Protein 3G21 (pdb70)

Sequence (77 aa):
AGPWADIMQQGGPPSSEESSFFVVDDFFANRRLIKAVEGSDLPPPSSARAPVIIDCFRQKSSQPDDIQQLIRTAPSTLTTPGEIIKYVLLDRQ

Nearest PDB structures (foldseek):
  3g26-assembly1_A-2  TM=9.987E-01  e=2.295E-12  Rous sarcoma virus - Prague C
  3g28-assembly1_A  TM=1.002E+00  e=2.935E-12  Rous sarcoma virus - Prague C
  2x8q-assembly1_A  TM=1.004E+00  e=7.378E-12  Rous sarcoma virus - Prague C
  3g0v-assembly1_A  TM=9.915E-01  e=5.426E-12  Rous sarcoma virus - Prague C
  3g1g-assembly1_A  TM=9.607E-01  e=1.172E-10  Rous sarcoma virus - Prague C

GO terms:
  GO:0020002 host cell plasma membrane (C, EXP)

Organism: Rous sarcoma virus subgroup C (strain Prague) (NCBI:txid11888)

Structure (mmCIF, N/CA/C/O backbone):
data_3G21
#
_entry.id   3G21
#
_cell.length_a   32.179
_cell.length_b   32.179
_cell.length_c   113.875
_cell.angle_alpha   90.00
_cell.angle_beta   90.00
_cell.angle_gamma   120.00
#
_symmetry.space_group_name_H-M   'P 32 2 1'
#
loop_
_entity.id
_entity.type
_entity.pdbx_description
1 polymer 'Gag polyprotein'
2 non-polymer 'NITRATE ION'
3 water water
#
loop_
_atom_site.group_PDB
_atom_site.id
_atom_site.type_symbol
_atom_site.label_atom_id
_atom_site.label_alt_id
_atom_site.label_comp_id
_atom_site.label_asym_id
_atom_site.label_entity_id
_atom_site.label_seq_id
_atom_site.pdbx_PDB_ins_code
_atom_site.Cartn_x
_atom_site.Cartn_y
_atom_site.Cartn_z
_atom_site.occupancy
_atom_site.B_iso_or_equiv
_atom_site.auth_seq_id
_atom_site.auth_comp_id
_atom_site.auth_asym_id
_atom_site.auth_atom_id
_atom_site.pdbx_PDB_model_num
ATOM 1 N N . ALA A 1 1 ? 11.227 14.398 14.549 0.50 21.38 150 ALA A N 1
ATOM 2 C CA . ALA A 1 1 ? 10.891 13.231 13.778 0.50 16.28 150 ALA A CA 1
ATOM 3 C C . ALA A 1 1 ? 9.781 12.458 14.478 0.50 14.47 150 ALA A C 1
ATOM 4 O O . ALA A 1 1 ? 9.515 12.790 15.659 0.50 18.40 150 ALA A O 1
ATOM 6 N N . GLY A 1 2 ? 9.138 11.509 13.795 0.50 14.03 151 GLY A N 1
ATOM 7 C CA . GLY A 1 2 ? 8.024 10.799 14.354 0.50 14.88 151 GLY A CA 1
ATOM 8 C C . GLY A 1 2 ? 8.399 9.784 15.414 0.50 13.54 151 GLY A C 1
ATOM 9 O O . GLY A 1 2 ? 9.571 9.393 15.512 0.50 12.01 151 GLY A O 1
ATOM 10 N N . PRO A 1 3 ? 7.440 9.353 16.241 1.00 15.73 152 PRO A N 1
ATOM 11 C CA . PRO A 1 3 ? 7.812 8.371 17.224 1.00 12.26 152 PRO A CA 1
ATOM 12 C C . PRO A 1 3 ? 7.953 7.017 16.583 1.00 10.13 152 PRO A C 1
ATOM 13 O O . PRO A 1 3 ? 6.975 6.312 16.346 1.00 11.41 152 PRO A O 1
ATOM 17 N N . TRP A 1 4 ? 9.229 6.634 16.306 1.00 8.89 153 TRP A N 1
ATOM 18 C CA . TRP A 1 4 ? 9.487 5.417 15.565 1.00 8.48 153 TRP A CA 1
ATOM 19 C C . TRP A 1 4 ? 8.891 4.178 16.175 1.00 7.80 153 TRP A C 1
ATOM 20 O O . TRP A 1 4 ? 8.499 3.276 15.472 1.00 9.10 153 TRP A O 1
ATOM 31 N N . ALA A 1 5 ? 8.848 4.122 17.536 1.00 7.73 154 ALA A N 1
ATOM 32 C CA . ALA A 1 5 ? 8.383 2.935 18.201 1.00 8.19 154 ALA A CA 1
ATOM 33 C C . ALA A 1 5 ? 6.856 2.806 18.145 1.00 8.30 154 ALA A C 1
ATOM 34 O O . ALA A 1 5 ? 6.344 1.715 18.531 1.00 9.03 154 ALA A O 1
ATOM 36 N N . ASP A 1 6 ? 6.174 3.821 17.669 1.00 9.04 155 ASP A N 1
ATOM 37 C CA . ASP A 1 6 ? 4.718 3.802 17.482 1.00 10.56 155 ASP A CA 1
ATOM 38 C C . ASP A 1 6 ? 4.289 3.476 16.078 1.00 10.27 155 ASP A C 1
ATOM 39 O O . ASP A 1 6 ? 3.124 3.313 15.799 1.00 16.48 155 ASP A O 1
ATOM 44 N N . ILE A 1 7 ? 5.209 3.332 15.144 1.00 8.82 156 ILE A N 1
ATOM 45 C CA . ILE A 1 7 ? 4.895 3.179 13.753 1.00 9.19 156 ILE A CA 1
ATOM 46 C C . ILE A 1 7 ? 4.569 1.724 13.388 1.00 9.03 156 ILE A C 1
ATOM 47 O O . ILE A 1 7 ? 5.326 0.796 13.704 1.00 9.10 156 ILE A O 1
ATOM 52 N N . MET A 1 8 ? 3.398 1.544 12.838 1.00 10.50 157 MET A N 1
ATOM 53 C CA . MET A 1 8 ? 2.899 0.221 12.441 1.00 10.38 157 MET A CA 1
ATOM 54 C C . MET A 1 8 ? 2.319 0.343 11.049 1.00 10.05 157 MET A C 1
ATOM 55 O O . MET A 1 8 ? 1.764 1.351 10.674 1.00 12.70 157 MET A O 1
ATOM 60 N N A GLN A 1 9 ? 2.368 -0.777 10.374 0.62 9.17 158 GLN A N 1
ATOM 61 N N B GLN A 1 9 ? 2.492 -0.701 10.198 0.38 9.54 158 GLN A N 1
ATOM 62 C CA A GLN A 1 9 ? 1.690 -0.690 9.079 0.62 7.51 158 GLN A CA 1
ATOM 63 C CA B GLN A 1 9 ? 2.127 -0.847 8.783 0.38 8.36 158 GLN A CA 1
ATOM 64 C C A GLN A 1 9 ? 0.176 -0.767 9.258 0.62 7.36 158 GLN A C 1
ATOM 65 C C B GLN A 1 9 ? 0.620 -0.838 8.669 0.38 7.82 158 GLN A C 1
ATOM 66 O O A GLN A 1 9 ? -0.305 -1.768 9.724 0.62 9.16 158 GLN A O 1
ATOM 67 O O B GLN A 1 9 ? 0.009 -1.645 9.377 0.38 9.31 158 GLN A O 1
ATOM 78 N N A GLY A 1 10 ? -0.467 0.321 8.809 0.62 7.87 159 GLY A N 1
ATOM 79 N N B GLY A 1 10 ? 0.064 0.080 7.841 0.38 9.23 159 GLY A N 1
ATOM 80 C CA A GLY A 1 10 ? -1.908 0.333 8.887 0.62 9.77 159 GLY A CA 1
ATOM 81 C CA B GLY A 1 10 ? -1.379 0.078 7.802 0.38 10.50 159 GLY A CA 1
ATOM 82 C C A GLY A 1 10 ? -2.566 -0.427 7.760 0.62 8.68 1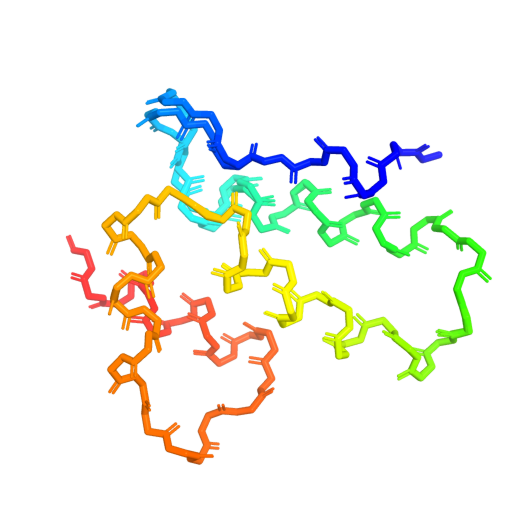59 GLY A C 1
ATOM 83 C C B GLY A 1 10 ? -2.030 -1.058 7.046 0.38 11.42 159 GLY A C 1
ATOM 8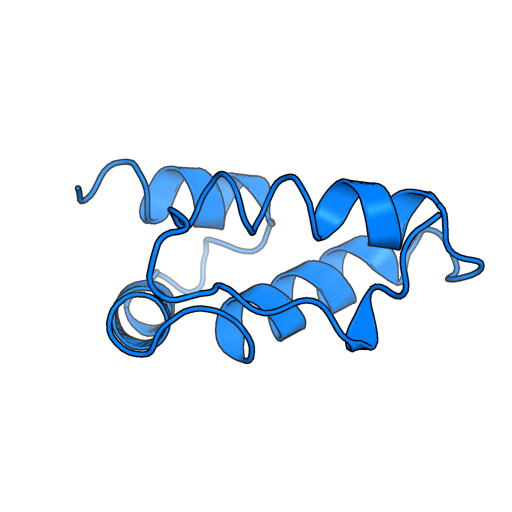4 O O A GLY A 1 10 ? -1.893 -0.811 6.782 0.62 8.47 159 GLY A O 1
ATOM 85 O O B GLY A 1 10 ? -1.351 -1.836 6.377 0.38 10.37 159 GLY A O 1
ATOM 86 N N A PRO A 1 11 ? -3.880 -0.686 7.874 0.62 11.79 160 PRO A N 1
ATOM 87 N N B PRO A 1 11 ? -3.358 -1.155 7.153 0.38 13.28 160 PRO A N 1
ATOM 88 C CA A PRO A 1 11 ? -4.505 -1.558 6.855 0.62 14.17 160 PRO A CA 1
ATOM 89 C CA B PRO A 1 11 ? -4.020 -2.318 6.584 0.38 13.79 160 PRO A CA 1
ATOM 90 C C A PRO A 1 11 ? -4.665 -0.915 5.512 0.62 14.17 160 PRO A C 1
ATOM 91 C C B PRO A 1 11 ? -3.903 -2.409 5.070 0.38 13.45 160 PRO A C 1
ATOM 92 O O A PRO A 1 11 ? -4.896 -1.607 4.523 0.62 19.59 160 PRO A O 1
ATOM 93 O O B PRO A 1 11 ? -3.831 -3.529 4.581 0.38 21.18 160 PRO A O 1
ATOM 100 N N A SER A 1 12 ? -4.482 0.406 5.378 0.62 11.95 161 SER A N 1
ATOM 101 N N B SER A 1 12 ? -3.860 -1.296 4.367 0.38 12.48 161 SER A N 1
ATOM 102 C CA A SER A 1 12 ? -4.469 1.014 4.031 0.62 12.08 161 SER A CA 1
ATOM 103 C CA B SER A 1 12 ? -3.749 -1.247 2.919 0.38 12.84 161 SER A CA 1
ATOM 104 C C A SER A 1 12 ? -3.071 1.464 3.598 0.62 10.83 161 SER A C 1
ATOM 105 C C B SER A 1 12 ? -2.397 -0.701 2.472 0.38 11.67 161 SER A C 1
ATOM 106 O O A SER A 1 12 ? -2.892 2.150 2.596 0.62 12.67 161 SER A O 1
ATOM 107 O O B SER A 1 12 ? -2.212 -0.587 1.256 0.38 12.65 161 SER A O 1
ATOM 112 N N A GLU A 1 13 ? -2.057 0.997 4.302 0.62 8.48 162 GLU A N 1
ATOM 113 N N B GLU A 1 13 ? -1.511 -0.415 3.412 0.38 9.81 162 GLU A N 1
ATOM 114 C CA A GLU A 1 13 ? -0.675 1.265 3.954 0.62 7.91 162 GLU A CA 1
ATOM 115 C CA B GLU A 1 13 ? -0.253 0.264 3.143 0.38 8.47 162 GLU A CA 1
ATOM 116 C C A GLU A 1 13 ? 0.029 0.077 3.357 0.62 7.49 162 GLU A C 1
ATOM 117 C C B GLU A 1 13 ? 0.740 -0.773 2.614 0.38 8.40 162 GLU A C 1
ATOM 118 O O A GLU A 1 13 ? -0.159 -1.043 3.807 0.62 7.82 162 GLU A O 1
ATOM 119 O O B GLU A 1 13 ? 0.772 -1.876 3.107 0.38 9.69 162 GLU A O 1
ATOM 130 N N A SER A 1 14 ? 0.834 0.317 2.307 0.62 7.25 163 SER A N 1
ATOM 131 N N B SER A 1 14 ? 1.534 -0.402 1.623 0.38 8.57 163 SER A N 1
ATOM 132 C CA A SER A 1 14 ? 1.670 -0.743 1.805 0.62 8.42 163 SER A CA 1
ATOM 133 C CA B SER A 1 14 ? 2.554 -1.302 1.118 0.38 8.75 163 SER A CA 1
ATOM 134 C C A SER A 1 14 ? 2.842 -0.955 2.747 0.62 6.81 163 SER A C 1
ATOM 135 C C B SER A 1 14 ? 3.675 -1.396 2.168 0.38 7.49 163 SER A C 1
ATOM 136 O O A SER A 1 14 ? 3.202 -0.140 3.591 0.62 6.86 163 SER A O 1
ATOM 137 O O B SER A 1 14 ? 3.900 -0.456 2.963 0.38 8.10 163 SER A O 1
ATOM 142 N N A PHE A 1 15 ? 3.521 -2.057 2.529 0.62 6.65 164 PHE A N 1
ATOM 143 N N B PHE A 1 15 ? 4.369 -2.513 2.110 0.38 7.94 164 PHE A N 1
ATOM 144 C CA A PHE A 1 15 ? 4.737 -2.311 3.294 0.62 6.46 164 PHE A CA 1
ATOM 145 C CA B PHE A 1 15 ? 5.504 -2.673 2.991 0.38 7.55 164 PHE A CA 1
ATOM 146 C C A PHE A 1 15 ? 5.752 -1.243 3.042 0.62 5.92 164 PHE A C 1
ATOM 147 C C B PHE A 1 15 ? 6.569 -1.622 2.728 0.38 7.40 164 PHE A C 1
ATOM 148 O O A PHE A 1 15 ? 6.401 -0.756 3.995 0.62 6.34 164 PHE A O 1
ATOM 149 O O B PHE A 1 15 ? 7.205 -1.045 3.614 0.38 8.14 164 PHE A O 1
ATOM 164 N N A VAL A 1 16 ? 5.958 -0.866 1.807 0.62 6.22 165 VAL A N 1
ATOM 165 N N B VAL A 1 16 ? 6.842 -1.334 1.451 0.38 7.56 165 VAL A N 1
ATOM 166 C CA A VAL A 1 16 ? 7.023 0.104 1.541 0.62 7.16 165 VAL A CA 1
ATOM 167 C CA B VAL A 1 16 ? 7.893 -0.362 1.158 0.38 8.25 165 VAL A CA 1
ATOM 168 C C A VAL A 1 16 ? 6.660 1.464 2.145 0.62 6.84 165 VAL A C 1
ATOM 169 C C B VAL A 1 16 ? 7.557 1.016 1.697 0.38 7.27 165 VAL A C 1
ATOM 170 O O A VAL A 1 16 ? 7.533 2.185 2.624 0.62 7.57 165 VAL A O 1
ATOM 171 O O B VAL A 1 16 ? 8.372 1.796 2.256 0.38 8.56 165 VAL A O 1
ATOM 178 N N A ASP A 1 17 ? 5.369 1.861 2.132 0.62 6.86 166 ASP A N 1
ATOM 179 N N B ASP A 1 17 ? 6.318 1.440 1.610 0.38 8.30 166 ASP A N 1
ATOM 180 C CA A ASP A 1 17 ? 5.088 3.112 2.764 0.62 8.42 166 ASP A CA 1
ATOM 181 C CA B ASP A 1 17 ? 5.888 2.716 2.129 0.38 8.79 166 ASP A CA 1
ATOM 182 C C A ASP A 1 17 ? 5.419 3.069 4.277 0.62 6.59 166 ASP A C 1
ATOM 183 C C B ASP A 1 17 ? 5.956 2.742 3.671 0.38 7.44 166 ASP A C 1
ATOM 184 O O A ASP A 1 17 ? 5.965 4.053 4.849 0.62 7.88 166 ASP A O 1
ATOM 185 O O B ASP A 1 17 ? 6.358 3.742 4.275 0.38 9.18 166 ASP A O 1
ATOM 194 N N A PHE A 1 18 ? 5.061 1.985 4.933 0.62 6.13 167 PHE A N 1
ATOM 195 N N B PHE A 1 18 ? 5.512 1.696 4.332 0.38 7.49 167 PHE A N 1
ATOM 196 C CA A PHE A 1 18 ? 5.503 1.760 6.339 0.62 6.62 167 PHE A CA 1
ATOM 197 C CA B PHE A 1 18 ? 5.585 1.584 5.795 0.38 7.99 167 PHE A CA 1
ATOM 198 C C A PHE A 1 18 ? 7.034 1.728 6.475 0.62 7.31 167 PHE A C 1
ATOM 199 C C B PHE A 1 18 ? 7.004 1.824 6.295 0.38 8.01 167 PHE A C 1
ATOM 200 O O A PHE A 1 18 ? 7.602 2.345 7.389 0.62 5.88 167 PHE A O 1
ATOM 201 O O B PHE A 1 18 ? 7.312 2.586 7.194 0.38 7.20 167 PHE A O 1
ATOM 216 N N . ALA A 1 19 ? 7.775 1.039 5.592 1.00 7.72 168 ALA A N 1
ATOM 217 C CA . ALA A 1 19 ? 9.244 0.991 5.739 1.00 7.46 168 ALA A CA 1
ATOM 218 C C . ALA A 1 19 ? 9.806 2.391 5.637 1.00 7.18 168 ALA A C 1
ATOM 219 O O . ALA A 1 19 ? 10.686 2.783 6.402 1.00 7.46 168 ALA A O 1
ATOM 221 N N . ASN A 1 20 ? 9.323 3.174 4.663 1.00 7.31 169 ASN A N 1
ATOM 222 C CA . ASN A 1 20 ? 9.849 4.521 4.474 1.00 7.37 169 ASN A CA 1
ATOM 223 C C . ASN A 1 20 ? 9.568 5.384 5.668 1.00 7.16 169 ASN A C 1
ATOM 224 O O . ASN A 1 20 ? 10.434 6.129 6.115 1.00 7.65 169 ASN A O 1
ATOM 229 N N . ARG A 1 21 ? 8.360 5.295 6.207 1.00 7.39 170 ARG A N 1
ATOM 230 C CA A ARG A 1 21 ? 7.919 6.0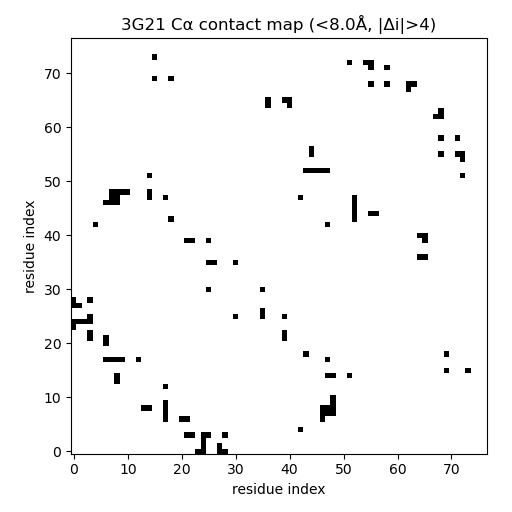53 7.379 0.62 7.89 170 ARG A CA 1
ATOM 231 C CA B ARG A 1 21 ? 8.098 6.210 7.332 0.38 7.94 170 ARG A CA 1
ATOM 232 C C . ARG A 1 21 ? 8.803 5.698 8.593 1.00 7.26 170 ARG A C 1
ATOM 233 O O . ARG A 1 21 ? 9.285 6.534 9.352 1.00 8.03 170 ARG A O 1
ATOM 248 N N . LEU A 1 22 ? 8.910 4.408 8.797 1.00 7.00 171 LEU A N 1
ATOM 249 C CA . LEU A 1 22 ? 9.702 3.864 9.901 1.00 6.81 171 LEU A CA 1
ATOM 250 C C . LEU A 1 22 ? 11.144 4.319 9.840 1.00 6.54 171 LEU A C 1
ATOM 251 O O . LEU A 1 22 ? 11.714 4.794 10.834 1.00 6.76 171 LEU A O 1
ATOM 256 N N . ILE A 1 23 ? 11.762 4.141 8.675 1.00 6.34 172 ILE A N 1
ATOM 257 C CA . ILE A 1 23 ? 13.171 4.449 8.531 1.00 6.53 172 ILE A CA 1
ATOM 258 C C . ILE A 1 23 ? 13.388 5.956 8.722 1.00 6.59 172 ILE A C 1
ATOM 259 O O . ILE A 1 23 ? 14.363 6.349 9.390 1.00 7.18 172 ILE A O 1
ATOM 264 N N . LYS A 1 24 ? 12.549 6.791 8.147 1.00 7.41 173 LYS A N 1
ATOM 265 C CA . LYS A 1 24 ? 12.700 8.245 8.362 1.00 7.85 173 LYS A CA 1
ATOM 266 C C . LYS A 1 24 ? 12.649 8.557 9.851 1.00 7.67 173 LYS A C 1
ATOM 267 O O . LYS A 1 24 ? 13.440 9.365 10.369 1.00 8.89 173 LYS A O 1
ATOM 273 N N . ALA A 1 25 ? 11.708 7.959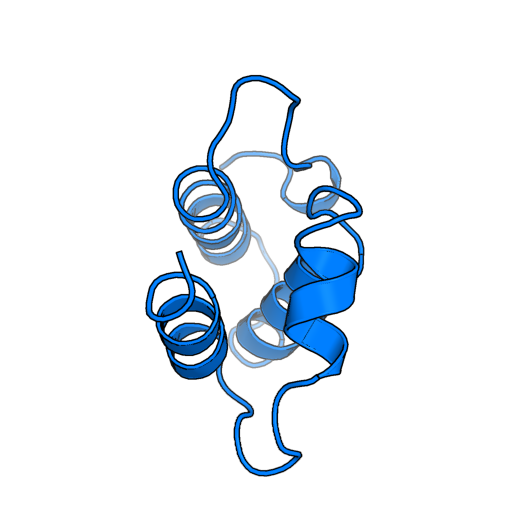 10.591 1.00 7.50 174 ALA A N 1
ATOM 274 C CA . ALA A 1 25 ? 11.590 8.224 12.016 1.00 7.52 174 ALA A CA 1
ATOM 275 C C . ALA A 1 25 ? 12.811 7.710 12.793 1.00 7.44 174 ALA A C 1
ATOM 276 O O . ALA A 1 25 ? 13.288 8.371 13.710 1.00 8.43 174 ALA A O 1
ATOM 278 N N . VAL A 1 26 ? 13.311 6.532 12.453 1.00 6.66 175 VAL A N 1
ATOM 279 C CA . VAL A 1 26 ? 14.512 6.012 13.106 1.00 6.76 175 VAL A CA 1
ATOM 280 C C . VAL A 1 26 ? 15.702 6.914 12.838 1.00 6.93 175 VAL A C 1
ATOM 281 O O . VAL A 1 26 ? 16.498 7.238 13.727 1.00 7.59 175 VAL A O 1
ATOM 285 N N . GLU A 1 27 ? 15.869 7.372 11.590 1.00 7.40 176 GLU A N 1
ATOM 286 C CA . GLU A 1 27 ? 16.993 8.236 11.262 1.00 7.97 176 GLU A CA 1
ATOM 287 C C . GLU A 1 27 ? 16.921 9.569 11.996 1.00 8.77 176 GLU A C 1
ATOM 288 O O . GLU A 1 27 ? 17.955 10.166 12.285 1.00 10.59 176 GLU A O 1
ATOM 294 N N . GLY A 1 28 ? 15.714 10.063 12.266 1.00 9.38 177 GLY A N 1
ATOM 295 C CA . GLY A 1 28 ? 15.581 11.292 13.016 1.00 11.16 177 GLY A CA 1
ATOM 296 C C . GLY A 1 28 ? 15.610 11.164 14.510 1.00 10.54 177 GLY A C 1
ATOM 297 O O . GLY A 1 28 ? 15.529 12.186 15.195 1.00 13.54 177 GLY A O 1
ATOM 298 N N . SER A 1 29 ? 15.745 9.966 15.027 1.00 9.33 178 SER A N 1
ATOM 299 C CA . SER A 1 29 ? 15.766 9.674 16.449 1.00 9.46 178 SER A CA 1
ATOM 300 C C . SER A 1 29 ? 17.151 9.948 17.060 1.00 9.67 178 SER A C 1
ATOM 301 O O . SER A 1 29 ? 18.095 10.190 16.351 1.00 10.30 178 SER A O 1
ATOM 304 N N . ASP A 1 30 ? 17.188 9.802 18.369 1.00 9.66 179 ASP A N 1
ATOM 305 C CA . ASP A 1 30 ? 18.449 9.878 19.110 1.00 10.52 179 ASP A CA 1
ATOM 306 C C . ASP A 1 30 ? 19.150 8.538 19.205 1.00 10.30 179 ASP A C 1
ATOM 307 O O . ASP A 1 30 ? 20.158 8.446 19.972 1.00 12.26 179 ASP A O 1
ATOM 312 N N . LEU A 1 31 ? 18.841 7.455 18.570 1.00 9.87 180 LEU A N 1
ATOM 313 C CA . LEU A 1 31 ? 19.471 6.201 18.618 1.00 9.89 180 LEU A CA 1
ATOM 314 C C A LEU A 1 31 ? 20.902 6.389 18.081 0.61 10.19 180 LEU A C 1
ATOM 315 C C B LEU A 1 31 ? 20.907 6.363 18.070 0.39 10.20 180 LEU A C 1
ATOM 316 O O A LEU A 1 31 ? 21.114 7.155 17.145 0.61 11.53 180 LEU A O 1
ATOM 317 O O B LEU A 1 31 ? 21.141 7.061 17.085 0.39 9.90 180 LEU A O 1
ATOM 322 N N A PRO A 1 32 ? 21.818 5.642 18.607 0.61 10.19 181 PRO A N 1
ATOM 323 N N B PRO A 1 32 ? 21.860 5.693 18.659 0.39 10.47 181 PRO A N 1
ATOM 324 C CA A PRO A 1 32 ? 23.159 5.611 18.012 0.61 11.36 181 PRO A CA 1
ATOM 325 C CA B PRO A 1 32 ? 23.224 5.650 18.101 0.39 11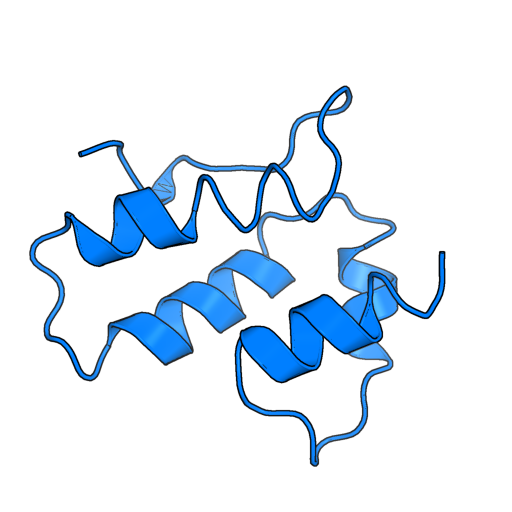.20 181 PRO A CA 1
ATOM 326 C C A PRO A 1 32 ? 23.090 5.079 16.588 0.61 9.16 181 PRO A C 1
ATOM 327 C C B PRO A 1 32 ? 23.218 5.050 16.698 0.39 10.31 181 PRO A C 1
ATOM 328 O O A PRO A 1 32 ? 22.205 4.294 16.240 0.61 8.18 181 PRO A O 1
ATOM 329 O O B PRO A 1 32 ? 22.428 4.117 16.486 0.39 8.49 181 PRO A O 1
ATOM 336 N N . PRO A 1 33 ? 24.016 5.564 15.774 1.00 10.08 182 PRO A N 1
ATOM 337 C CA . PRO A 1 33 ? 23.944 5.102 14.363 1.00 10.31 182 PRO A CA 1
ATOM 338 C C . PRO A 1 33 ? 23.962 3.596 14.237 1.00 9.50 182 PRO A C 1
ATOM 339 O O . PRO A 1 33 ? 23.229 3.043 13.406 1.00 10.21 182 PRO A O 1
ATOM 343 N N . SER A 1 34 ? 24.769 2.881 15.026 1.00 10.25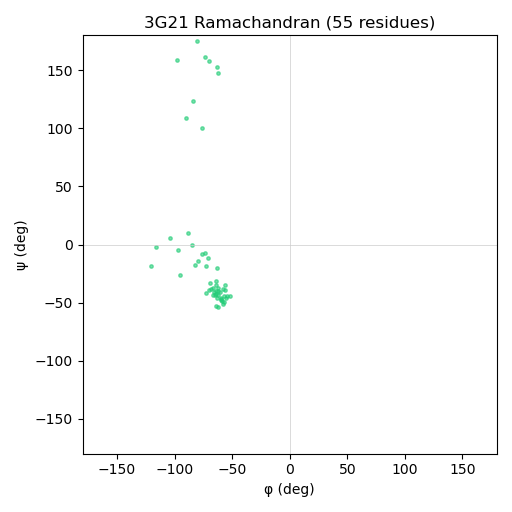 183 SER A N 1
ATOM 344 C CA A SER A 1 34 ? 24.848 1.433 14.928 0.66 11.03 183 SER A CA 1
ATOM 345 C CA B SER A 1 34 ? 24.816 1.433 14.836 0.34 11.21 183 SER A CA 1
ATOM 346 C C . SER A 1 34 ? 23.582 0.698 15.347 1.00 10.07 183 SER A C 1
ATOM 347 O O . SER A 1 34 ? 23.413 -0.473 14.979 1.00 12.21 183 SER A O 1
ATOM 352 N N . ALA A 1 35 ? 22.715 1.348 16.089 1.00 9.11 184 ALA A N 1
ATOM 353 C CA . ALA A 1 35 ? 21.462 0.739 16.521 1.00 8.88 184 ALA A CA 1
ATOM 354 C C . ALA A 1 35 ? 20.375 0.804 15.458 1.00 7.80 184 ALA A C 1
ATOM 355 O O . ALA A 1 35 ? 19.383 0.092 15.559 1.00 8.44 184 ALA A O 1
ATOM 357 N N . ARG A 1 36 ? 20.531 1.676 14.444 1.00 7.39 185 ARG A N 1
ATOM 358 C CA . ARG A 1 36 ? 19.423 1.922 13.539 1.00 7.10 185 ARG A CA 1
ATOM 359 C C . ARG A 1 36 ? 19.014 0.676 12.775 1.00 6.87 185 ARG A C 1
ATOM 360 O O . ARG A 1 36 ? 17.845 0.350 12.726 1.00 7.30 185 ARG A O 1
ATOM 368 N N . ALA A 1 37 ? 19.978 0.026 12.082 1.00 7.44 186 ALA A N 1
ATOM 369 C CA . ALA A 1 37 ? 19.630 -1.127 11.250 1.00 7.85 186 ALA A CA 1
ATOM 370 C C . ALA A 1 37 ? 18.993 -2.245 12.069 1.00 7.30 186 ALA A C 1
ATOM 371 O O . ALA A 1 37 ? 17.949 -2.759 11.643 1.00 7.59 186 ALA A O 1
ATOM 373 N N . PRO A 1 38 ? 19.543 -2.662 13.221 1.00 7.67 187 PRO A N 1
ATOM 374 C CA . PRO A 1 38 ? 18.881 -3.736 13.959 1.00 8.06 187 PRO A CA 1
ATOM 375 C C . PRO A 1 38 ? 17.492 -3.348 14.454 1.00 6.89 187 PRO A C 1
ATOM 376 O O . PRO A 1 38 ? 16.599 -4.193 14.490 1.00 7.80 187 PRO A O 1
ATOM 380 N N . VAL A 1 39 ? 17.302 -2.093 14.831 1.00 6.91 188 VAL A N 1
ATOM 381 C CA . VAL A 1 39 ? 15.965 -1.609 15.220 1.00 6.63 188 VAL A CA 1
ATOM 382 C C . VAL A 1 39 ? 15.011 -1.694 14.055 1.00 6.39 188 VAL A C 1
ATOM 383 O O . VAL A 1 39 ? 13.865 -2.157 14.196 1.00 6.51 188 VAL A O 1
ATOM 387 N N . ILE A 1 40 ? 15.456 -1.236 12.879 1.00 6.04 189 ILE A N 1
ATOM 388 C CA . ILE A 1 40 ? 14.604 -1.278 11.699 1.00 6.30 189 ILE A CA 1
ATOM 389 C C . ILE A 1 40 ? 14.198 -2.716 11.389 1.00 6.19 189 ILE A C 1
ATOM 390 O O . ILE A 1 40 ? 13.009 -2.989 11.125 1.00 6.62 189 ILE A O 1
ATOM 395 N N . ILE A 1 41 ? 15.167 -3.627 11.408 1.00 6.36 190 ILE A N 1
ATOM 396 C CA . ILE A 1 41 ? 14.837 -5.044 11.129 1.00 6.97 190 ILE A CA 1
ATOM 397 C C . ILE A 1 41 ? 13.835 -5.580 12.125 1.00 6.66 190 ILE A C 1
ATOM 398 O O . ILE A 1 41 ? 12.861 -6.251 11.764 1.00 7.13 190 ILE A O 1
ATOM 403 N N . ASP A 1 42 ? 14.067 -5.306 13.424 1.00 6.64 191 ASP A N 1
ATOM 404 C CA . ASP A 1 42 ? 13.092 -5.809 14.417 1.00 6.71 191 ASP A CA 1
ATOM 405 C C . ASP A 1 42 ? 11.697 -5.235 14.192 1.00 6.29 191 ASP A C 1
ATOM 406 O O . ASP A 1 42 ? 10.702 -5.920 14.303 1.00 6.93 191 ASP A O 1
ATOM 411 N N . CYS A 1 43 ? 11.633 -3.941 13.873 1.00 6.23 192 CYS A N 1
ATOM 412 C CA . CYS A 1 43 ? 10.335 -3.332 13.637 1.00 6.20 192 CYS A CA 1
ATOM 413 C C . CYS A 1 43 ? 9.691 -3.839 12.341 1.00 6.29 192 CYS A C 1
ATOM 414 O O . CYS A 1 43 ? 8.466 -3.977 12.277 1.00 6.52 192 CYS A O 1
ATOM 417 N N . PHE A 1 44 ? 10.484 -4.150 11.299 1.00 6.07 193 PHE A N 1
ATOM 418 C CA . PHE A 1 44 ? 9.908 -4.823 10.138 1.00 6.64 193 PHE A CA 1
ATOM 419 C C . PHE A 1 44 ? 9.202 -6.107 10.539 1.00 6.96 193 PHE A C 1
ATOM 420 O O . PHE A 1 44 ? 8.120 -6.431 10.066 1.00 8.55 193 PHE A O 1
ATOM 428 N N . ARG A 1 45 ? 9.870 -6.897 11.377 1.00 6.78 194 ARG A N 1
ATOM 429 C CA . ARG A 1 45 ? 9.336 -8.196 11.789 1.00 7.52 194 ARG A CA 1
ATOM 430 C C . ARG A 1 45 ? 8.100 -8.041 12.669 1.00 7.46 194 ARG A C 1
ATOM 431 O O . ARG A 1 45 ? 7.188 -8.864 12.595 1.00 10.75 194 ARG A O 1
ATOM 439 N N . GLN A 1 46 ? 8.099 -7.050 13.549 1.00 6.73 195 GLN A N 1
ATOM 440 C CA . GLN A 1 46 ? 7.101 -6.964 14.595 1.00 6.91 195 GLN A CA 1
ATOM 441 C C . GLN A 1 46 ? 5.897 -6.061 14.241 1.00 7.07 195 GLN A C 1
ATOM 442 O O . GLN A 1 46 ? 4.853 -6.201 14.842 1.00 9.30 195 GLN A O 1
ATOM 448 N N . LYS A 1 47 ? 6.121 -5.081 13.354 1.00 6.68 196 LYS A N 1
ATOM 449 C CA . LYS A 1 47 ? 5.175 -3.988 13.200 1.00 6.74 196 LYS A CA 1
ATOM 450 C C . LYS A 1 47 ? 4.523 -3.944 11.810 1.00 6.91 196 LYS A C 1
ATOM 451 O O . LYS A 1 47 ? 3.678 -3.089 11.550 1.00 8.26 196 LYS A O 1
ATOM 457 N N . SER A 1 48 ? 4.942 -4.869 10.926 1.00 7.62 197 SER A N 1
ATOM 458 C CA A SER A 1 48 ? 4.269 -4.976 9.622 0.72 7.83 197 SER A CA 1
ATOM 459 C CA B SER A 1 48 ? 4.341 -5.120 9.635 0.28 8.18 197 SER A CA 1
ATOM 460 C C . SER A 1 48 ? 2.971 -5.759 9.821 1.00 7.67 197 SER A C 1
ATOM 461 O O . SER A 1 48 ? 2.701 -6.362 10.859 1.00 9.77 197 SER A O 1
ATOM 466 N N . GLN A 1 49 ? 2.141 -5.725 8.792 1.00 8.01 198 GLN A N 1
ATOM 467 C CA . GLN A 1 49 ? 0.889 -6.460 8.776 1.00 9.18 198 GLN A CA 1
ATOM 468 C C . GLN A 1 49 ? 1.189 -7.966 8.853 1.00 9.14 198 GLN A C 1
ATOM 469 O O . GLN A 1 49 ? 2.239 -8.396 8.398 1.00 8.81 198 GLN A O 1
ATOM 475 N N . PRO A 1 50 ? 0.273 -8.771 9.389 1.00 11.77 199 PRO A N 1
ATOM 476 C CA . PRO A 1 50 ? 0.582 -10.207 9.582 1.00 13.29 199 PRO A CA 1
ATOM 477 C C . PRO A 1 50 ? 1.010 -10.947 8.323 1.00 11.59 199 PRO A C 1
ATOM 478 O O . PRO A 1 50 ? 1.933 -11.761 8.424 1.00 11.81 199 PRO A O 1
ATOM 482 N N . ASP A 1 51 ? 0.406 -10.670 7.172 1.00 11.65 200 ASP A N 1
ATOM 483 C CA A ASP A 1 51 ? 0.796 -11.407 5.993 0.40 10.79 200 ASP A CA 1
ATOM 484 C CA B ASP A 1 51 ? 0.791 -11.401 6.000 0.61 11.25 200 ASP A CA 1
ATOM 485 C C . ASP A 1 51 ? 2.257 -11.101 5.641 1.00 9.66 200 ASP A C 1
ATOM 486 O O . ASP A 1 51 ? 2.998 -11.971 5.180 1.00 10.77 200 ASP A O 1
ATOM 495 N N . ILE A 1 52 ? 2.679 -9.836 5.833 1.00 8.40 201 ILE A N 1
ATOM 496 C CA . ILE A 1 52 ? 4.043 -9.423 5.542 1.00 7.95 201 ILE A CA 1
ATOM 497 C C . ILE A 1 52 ? 4.988 -9.979 6.579 1.00 7.34 201 ILE A C 1
ATOM 498 O O . ILE A 1 52 ? 6.073 -10.440 6.228 1.00 7.77 201 ILE A O 1
ATOM 503 N N . GLN A 1 53 ? 4.615 -9.965 7.868 1.00 7.94 202 GLN A N 1
ATOM 504 C CA . GLN A 1 53 ? 5.434 -10.609 8.856 1.00 7.96 202 GLN A CA 1
ATOM 505 C C . GLN A 1 53 ? 5.766 -12.041 8.479 1.00 8.05 202 GLN A C 1
ATOM 506 O O . GLN A 1 53 ? 6.904 -12.534 8.598 1.00 8.24 202 GLN A O 1
ATOM 512 N N . GLN A 1 54 ? 4.714 -12.749 8.012 1.00 7.73 203 GLN A N 1
ATOM 513 C CA . GLN A 1 54 ? 4.874 -14.133 7.620 1.00 7.97 203 GLN A CA 1
ATOM 514 C C . GLN A 1 54 ? 5.759 -14.277 6.386 1.00 7.74 203 GLN A C 1
ATOM 515 O O . GLN A 1 54 ? 6.534 -15.228 6.287 1.00 9.13 203 GLN A O 1
ATOM 521 N N . LEU A 1 55 ? 5.650 -13.355 5.443 1.00 7.04 204 LEU A N 1
ATOM 522 C CA . LEU A 1 55 ? 6.549 -13.425 4.298 1.00 6.70 204 LEU A CA 1
ATOM 523 C C . LEU A 1 55 ? 7.994 -13.159 4.713 1.00 6.81 204 LEU A C 1
ATOM 524 O O . LEU A 1 55 ? 8.912 -13.839 4.261 1.00 7.33 204 LEU A O 1
ATOM 529 N N . ILE A 1 56 ? 8.228 -12.158 5.563 1.00 6.78 205 ILE A N 1
ATOM 530 C CA . ILE A 1 56 ? 9.582 -11.837 5.974 1.00 7.37 205 ILE A CA 1
ATOM 531 C C . ILE A 1 56 ? 10.262 -13.057 6.634 1.00 8.03 205 ILE A C 1
ATOM 532 O O . ILE A 1 56 ? 11.437 -13.290 6.424 1.00 9.44 205 ILE A O 1
ATOM 537 N N . ARG A 1 57 ? 9.489 -13.819 7.423 1.00 8.73 206 ARG A N 1
ATOM 538 C CA . ARG A 1 57 ? 10.193 -14.905 8.123 1.00 11.38 206 ARG A CA 1
ATOM 539 C C . ARG A 1 57 ? 10.574 -16.060 7.187 1.00 10.63 206 ARG A C 1
ATOM 540 O O . ARG A 1 57 ? 11.298 -16.917 7.608 1.00 12.64 206 ARG A O 1
ATOM 548 N N . THR A 1 58 ? 10.106 -16.037 5.920 1.00 9.35 207 THR A N 1
ATOM 549 C CA . THR A 1 58 ? 10.593 -17.026 4.918 1.00 9.77 207 THR A CA 1
ATOM 550 C C . THR A 1 58 ? 11.944 -16.655 4.338 1.00 9.32 207 THR A C 1
ATOM 551 O O . THR A 1 58 ? 12.510 -17.482 3.623 1.00 10.44 207 THR A O 1
ATOM 555 N N . ALA A 1 59 ? 12.418 -15.422 4.521 1.00 9.36 208 ALA A N 1
ATOM 556 C CA . ALA A 1 59 ? 13.616 -14.948 3.878 1.00 9.13 208 ALA A CA 1
ATOM 557 C C . ALA A 1 59 ? 14.856 -15.773 4.308 1.00 10.28 208 ALA A C 1
ATOM 558 O O . ALA A 1 59 ? 14.937 -16.231 5.435 1.00 12.11 208 ALA A O 1
ATOM 560 N N . PRO A 1 60 ? 15.814 -15.916 3.396 1.00 11.79 209 PRO A N 1
ATOM 561 C CA . PRO A 1 60 ? 17.006 -16.719 3.818 1.00 13.91 209 PRO A CA 1
ATOM 562 C C . PRO A 1 60 ? 17.810 -15.975 4.834 1.00 13.41 209 PRO A C 1
ATOM 563 O O . PRO A 1 60 ? 17.812 -14.756 4.946 1.00 13.48 209 PRO A O 1
ATOM 567 N N . SER A 1 61 ? 18.590 -16.746 5.581 1.00 16.74 210 SER A N 1
ATOM 568 C CA . SER A 1 61 ? 19.424 -16.224 6.667 1.00 16.82 210 SER A CA 1
ATOM 569 C C . SER A 1 61 ? 20.473 -15.268 6.138 1.00 16.70 210 SER A C 1
ATOM 570 O O . SER A 1 61 ? 21.034 -14.483 6.883 1.00 20.06 210 SER A O 1
ATOM 573 N N . THR A 1 62 ? 20.813 -15.299 4.855 1.00 16.24 211 THR A N 1
ATOM 574 C CA . THR A 1 62 ? 21.777 -14.437 4.209 1.00 19.51 211 THR A CA 1
ATOM 575 C C . THR A 1 62 ? 21.289 -12.9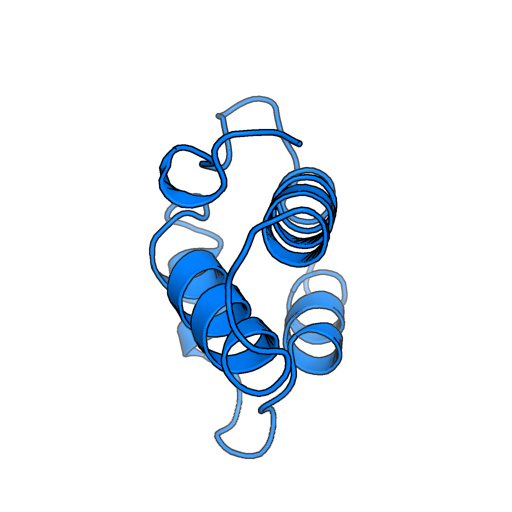98 4.007 1.00 16.48 211 THR A C 1
ATOM 576 O O . THR A 1 62 ? 22.089 -12.111 3.846 1.00 21.96 211 THR A O 1
ATOM 580 N N . LEU A 1 63 ? 19.977 -12.791 4.076 1.00 14.62 212 LEU A N 1
ATOM 581 C CA . LEU A 1 63 ? 19.427 -11.440 3.930 1.00 13.66 212 LEU A CA 1
ATOM 582 C C . LEU A 1 63 ? 19.351 -10.784 5.282 1.00 16.32 212 LEU A C 1
ATOM 583 O O . LEU A 1 63 ? 18.538 -11.092 6.180 1.00 28.36 212 LEU A O 1
ATOM 588 N N . THR A 1 64 ? 20.228 -9.790 5.499 1.00 16.12 213 THR A N 1
ATOM 589 C CA . THR A 1 64 ? 20.374 -9.217 6.824 1.00 18.73 213 THR A CA 1
ATOM 590 C C . THR A 1 64 ? 20.078 -7.701 6.854 1.00 16.59 213 THR A C 1
ATOM 591 O O . THR A 1 64 ? 19.835 -7.236 7.953 1.00 23.99 213 THR A O 1
ATOM 595 N N . THR A 1 65 ? 20.087 -6.985 5.768 1.00 11.16 214 THR A N 1
ATOM 596 C CA . THR A 1 65 ? 19.929 -5.554 5.827 1.00 9.84 214 THR A CA 1
ATOM 597 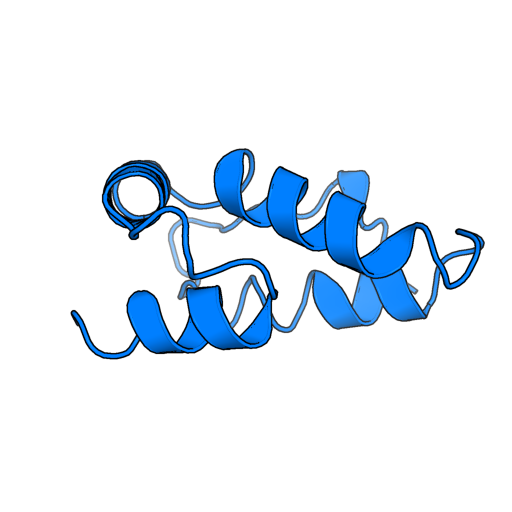C C . THR A 1 65 ? 18.488 -5.177 5.548 1.00 7.49 214 THR A C 1
ATOM 598 O O . THR A 1 65 ? 17.734 -5.892 4.890 1.00 7.03 214 THR A O 1
ATOM 602 N N . PRO A 1 66 ? 18.116 -3.961 5.994 1.00 6.84 215 PRO A N 1
ATOM 603 C CA . PRO A 1 66 ? 16.749 -3.471 5.658 1.00 5.99 215 PRO A CA 1
ATOM 604 C C . PRO A 1 66 ? 16.461 -3.492 4.179 1.00 5.41 215 PRO A C 1
ATOM 605 O O . PRO A 1 66 ? 15.396 -3.909 3.735 1.00 5.71 215 PRO A O 1
ATOM 609 N N . GLY A 1 67 ? 17.433 -3.023 3.358 1.00 5.64 216 GLY A N 1
ATOM 610 C CA . GLY A 1 67 ? 17.219 -2.994 1.925 1.00 5.78 216 GLY A CA 1
ATOM 611 C C . GLY A 1 67 ? 17.009 -4.391 1.317 1.00 5.97 216 GLY A C 1
ATOM 612 O O . GLY A 1 67 ? 16.207 -4.540 0.415 1.00 6.35 216 GLY A O 1
ATOM 613 N N . GLU A 1 68 ? 17.736 -5.381 1.820 1.00 5.90 217 GLU A N 1
ATOM 614 C CA . GLU A 1 68 ? 17.544 -6.725 1.341 1.00 6.48 217 GLU A CA 1
ATOM 615 C C . GLU A 1 68 ? 16.149 -7.232 1.661 1.00 5.91 217 GLU A C 1
ATOM 616 O O . GLU A 1 68 ? 15.511 -7.923 0.845 1.00 6.46 217 GLU A O 1
ATOM 622 N N . ILE A 1 69 ? 15.635 -6.918 2.863 1.00 5.87 218 ILE A N 1
ATOM 623 C CA . ILE A 1 69 ? 14.282 -7.345 3.222 1.00 5.74 218 ILE A CA 1
ATOM 624 C C . ILE A 1 69 ? 13.221 -6.587 2.424 1.00 5.49 218 ILE A C 1
ATOM 625 O O . ILE A 1 69 ? 12.218 -7.189 2.008 1.00 5.83 218 ILE A O 1
ATOM 630 N N . ILE A 1 70 ? 13.427 -5.290 2.190 1.00 5.61 219 ILE A N 1
ATOM 631 C CA . ILE A 1 70 ? 12.501 -4.529 1.351 1.00 5.33 219 ILE A CA 1
ATOM 632 C C . ILE A 1 70 ? 12.419 -5.146 -0.035 1.00 5.41 219 ILE A C 1
ATOM 633 O O . ILE A 1 70 ? 11.313 -5.370 -0.567 1.00 5.77 219 ILE A O 1
ATOM 638 N N . LYS A 1 71 ? 13.558 -5.424 -0.658 1.00 5.51 220 LYS A N 1
ATOM 639 C CA . LYS A 1 71 ? 13.536 -6.034 -1.975 1.00 5.78 220 LYS A CA 1
ATOM 640 C C . LYS A 1 71 ? 12.878 -7.417 -1.931 1.00 5.64 220 LYS A C 1
ATOM 641 O O . LYS A 1 71 ? 12.136 -7.800 -2.830 1.00 6.38 220 LYS A O 1
ATOM 647 N N . TYR A 1 72 ? 13.165 -8.185 -0.875 1.00 5.83 221 TYR A N 1
ATOM 648 C CA . TYR A 1 72 ? 12.589 -9.527 -0.764 1.00 6.06 221 TYR A CA 1
ATOM 649 C C . TYR A 1 72 ? 11.074 -9.454 -0.819 1.00 5.70 221 TYR A C 1
ATOM 650 O O . TYR A 1 72 ? 10.399 -10.202 -1.530 1.00 6.08 221 TYR A O 1
ATOM 659 N N . VAL A 1 73 ? 10.500 -8.558 0.009 1.00 5.89 222 VAL A N 1
ATOM 660 C CA . VAL A 1 73 ? 9.057 -8.400 0.087 1.00 5.71 222 VAL A CA 1
ATOM 661 C C . VAL A 1 73 ? 8.493 -7.897 -1.220 1.00 5.75 222 VAL A C 1
ATOM 662 O O . VAL A 1 73 ? 7.552 -8.454 -1.795 1.00 6.33 222 VAL A O 1
ATOM 666 N N . LEU A 1 74 ? 9.055 -6.775 -1.719 1.00 5.95 223 LEU A N 1
ATOM 667 C CA A LEU A 1 74 ? 8.448 -6.119 -2.882 0.81 6.11 223 LEU A CA 1
ATOM 668 C CA B LEU A 1 74 ? 8.475 -6.153 -2.889 0.19 6.35 223 LEU A CA 1
ATOM 669 C C . LEU A 1 74 ? 8.526 -7.052 -4.110 1.00 6.33 223 LEU A C 1
ATOM 670 O O . LEU A 1 74 ? 7.578 -7.091 -4.916 1.00 7.43 223 LEU A O 1
ATOM 679 N N . ASP A 1 75 ? 9.617 -7.796 -4.236 1.00 6.31 224 ASP A N 1
ATOM 680 C CA . ASP A 1 75 ? 9.810 -8.654 -5.400 1.00 6.49 224 ASP A CA 1
ATOM 681 C C . ASP A 1 75 ? 8.870 -9.867 -5.411 1.00 6.72 224 ASP A C 1
ATOM 682 O O . ASP A 1 75 ? 8.770 -10.574 -6.406 1.00 8.00 224 ASP A O 1
ATOM 687 N N . ARG A 1 76 ? 8.198 -10.106 -4.276 1.00 5.95 225 ARG A N 1
ATOM 688 C CA . ARG A 1 76 ? 7.253 -11.217 -4.128 1.00 6.05 225 ARG A CA 1
ATOM 689 C C . ARG A 1 76 ? 5.821 -10.747 -4.171 1.00 7.16 225 ARG A C 1
ATOM 690 O O . ARG A 1 76 ? 4.902 -11.565 -4.009 1.00 7.63 225 ARG A O 1
ATOM 698 N N . GLN A 1 77 ? 5.568 -9.474 -4.442 1.00 8.86 226 GLN A N 1
ATOM 699 C CA . GLN A 1 77 ? 4.219 -8.992 -4.680 1.00 9.33 226 GLN A CA 1
ATOM 700 C C . GLN A 1 77 ? 3.749 -9.197 -6.147 1.00 10.28 226 GLN A C 1
ATOM 701 O O . GLN A 1 77 ? 2.528 -8.884 -6.286 1.00 14.16 226 GLN A O 1
#

Secondary structure (DSSP, 8-state):
---GGG----TT--HHHHHHHHHHHHHTSSS-HHHHHHHHHHHHHHHS-HHHHHHHTTS-TT--SHHHHHHHHHTT-

Radius of gyration: 11.79 Å; Cα contacts (8 Å, |Δi|>4): 80; chains: 1; bounding box: 29×30×24 Å

Foldseek 3Di:
DDDLVPQAADPPHALVRSLVVNLVNLVPDPDDVVVSFVVSVVCQLVRYDVVSNVQLVVDDPPQRGPVSSSCSRVVVD

B-factor: mean 11.78, std 7.09, range [4.76, 72.85]

CATH classification: 1.10.1200.30

InterPro domains:
  IPR001878 Zinc finger, CCHC-type [PF00098] (508-524)
  IPR001878 Zinc finger, CCHC-type [PS50158] (509-524)
  IPR001878 Zinc finger, CCHC-type [SM00343] (508-524)
  IPR001878 Zinc finger, CCHC-type [SM00343] (534-550)
  IPR001969 Aspartic peptidase, active site [PS00141] (611-622)
  IPR001995 Peptidase A2A, retrovirus, catalytic [PS50175] (609-690)
  IPR004028 Retroviral Gag polyprotein, M [PF02813] (2-87)
  IPR008916 Retrovirus capsid, C-terminal [G3DSA:1.10.1200.30] (390-476)
  IPR008919 Retrovirus capsid, N-terminal [G3DSA:1.10.375.10] (212-386)
  IPR008919 Retrovirus capsid, N-terminal [SSF47943] (213-385)
  IPR010999 Retroviral matrix protein [SSF47836] (1-87)
  IPR012344 Matrix protein, lentiviral and alpha-retroviral, N-terminal [G3DSA:1.10.150.90] (1-87)
  IPR018061 Retropepsins [PF00077] (584-699)
  IPR021109 Aspartic peptidase domain superfamily [G3DSA:2.40.70.10] (578-701)
  IPR021109 Aspartic peptidase domain superfamily [SSF50630] (580-699)
  IPR034170 Retropepsin-like catalytic domain [cd05482] (605-692)
  IPR036875 Zinc finger, CCHC-type superfamily [SSF57756] (502-551)
  IPR050195 Primate lentivirus group Gag polyprotein-like [PTHR40389] (12-562)

Solvent-accessible surface area: 4794 Å² total; per-residue (Å²): 108,40,87,63,60,102,10,112,11,21,137,120,30,61,9,52,68,0,0,87,104,0,43,163,5,0,89,48,30,142,38,75,100,99,25,61,47,76,32,7,20,64,14,1,134,119,46,5,56,80,118,23,55,92,41,11,184,88,21,67,111,108,52,91,61,20,35,54,10,31,125,22,1,73,109,128,158